Protein AF-A0AAE0I7P0-F1 (afdb_monomer_lite)

Sequence (143 aa):
MNRIAKTRKTERKVLSERILASYIINFGTTPTMPCANCFRHQRKCQMAEGSSRYSECLTRKVSYDGADVSYRQRKKMESEEQQLLERLLFLKKQQKILRDYGEALFRRNIQDFKEAHPDAPKATTSIPNPEPPSNGAPELEFD

pLDDT: mean 80.03, std 15.31, range [46.75, 97.56]

Structure (mmCIF, N/CA/C/O backbone):
data_AF-A0AAE0I7P0-F1
#
_entry.id   AF-A0AAE0I7P0-F1
#
loop_
_atom_site.group_PDB
_atom_site.id
_atom_site.type_symbol
_atom_site.label_atom_id
_atom_site.label_alt_id
_atom_site.label_comp_id
_atom_site.label_asym_id
_atom_site.label_entity_id
_atom_site.label_seq_id
_atom_site.pdbx_PDB_ins_code
_atom_site.Cartn_x
_atom_site.Cartn_y
_atom_site.Cartn_z
_atom_site.occupancy
_atom_site.B_iso_or_equiv
_atom_site.auth_seq_id
_atom_site.auth_comp_id
_atom_site.auth_asym_id
_atom_site.auth_atom_id
_atom_site.pdbx_PDB_model_num
ATOM 1 N N . MET A 1 1 ? -28.760 -0.062 -10.428 1.00 53.00 1 MET A N 1
ATOM 2 C CA . MET A 1 1 ? -27.549 0.576 -11.004 1.00 53.00 1 MET A CA 1
ATOM 3 C C . MET A 1 1 ? -26.231 -0.209 -10.779 1.00 53.00 1 MET A C 1
ATOM 5 O O . MET A 1 1 ? -25.167 0.336 -11.025 1.00 53.00 1 MET A O 1
ATOM 9 N N . ASN A 1 2 ? -26.249 -1.515 -10.439 1.00 58.38 2 ASN A N 1
ATOM 10 C CA . ASN A 1 2 ? -25.042 -2.275 -10.027 1.00 58.38 2 ASN A CA 1
ATOM 11 C C . ASN A 1 2 ? -24.392 -3.192 -11.090 1.00 58.38 2 ASN A C 1
ATOM 13 O O . ASN A 1 2 ? -23.387 -3.837 -10.797 1.00 58.38 2 ASN A O 1
ATOM 17 N N . ARG A 1 3 ? -24.938 -3.302 -12.311 1.00 55.75 3 ARG A N 1
ATOM 18 C CA . ARG A 1 3 ? -24.402 -4.227 -13.337 1.00 55.75 3 ARG A CA 1
ATOM 19 C C . ARG A 1 3 ? -23.168 -3.677 -14.069 1.00 55.75 3 ARG A C 1
ATOM 21 O O . ARG A 1 3 ? -22.239 -4.430 -14.324 1.00 55.75 3 ARG A O 1
ATOM 28 N N . ILE A 1 4 ? -23.108 -2.364 -14.298 1.00 60.03 4 ILE A N 1
ATOM 29 C CA . ILE A 1 4 ? -22.028 -1.700 -15.056 1.00 60.03 4 ILE A CA 1
ATOM 30 C C . ILE A 1 4 ? -20.690 -1.713 -14.291 1.00 60.03 4 ILE A C 1
ATOM 32 O O . ILE A 1 4 ? -19.620 -1.811 -14.885 1.00 60.03 4 ILE A O 1
ATOM 36 N N . ALA A 1 5 ? -20.723 -1.642 -12.958 1.00 60.78 5 ALA A N 1
ATOM 37 C CA . ALA A 1 5 ? -19.505 -1.686 -12.145 1.00 60.78 5 ALA A CA 1
ATOM 38 C C . ALA A 1 5 ? -18.860 -3.085 -12.125 1.00 60.78 5 ALA A C 1
ATOM 40 O O . ALA A 1 5 ? -17.636 -3.200 -12.062 1.00 60.78 5 ALA A O 1
ATOM 41 N N . LYS A 1 6 ? -19.676 -4.147 -12.208 1.00 60.75 6 LYS A N 1
ATOM 42 C CA . LYS A 1 6 ? -19.200 -5.537 -12.195 1.00 60.75 6 LYS A CA 1
ATOM 43 C C . LYS A 1 6 ? -18.485 -5.908 -13.502 1.00 60.75 6 LYS A C 1
ATOM 45 O O . LYS A 1 6 ? -17.403 -6.480 -13.431 1.00 60.75 6 LYS A O 1
ATOM 50 N N . THR A 1 7 ? -19.013 -5.502 -14.661 1.00 64.62 7 THR A N 1
ATOM 51 C CA . THR A 1 7 ? -18.402 -5.771 -15.982 1.00 64.62 7 THR A CA 1
ATOM 52 C C . THR A 1 7 ? -17.066 -5.044 -16.176 1.00 64.62 7 THR A C 1
ATOM 54 O O . THR A 1 7 ? -16.080 -5.631 -16.616 1.00 64.62 7 THR A O 1
ATOM 57 N N . ARG A 1 8 ? -16.968 -3.787 -15.729 1.00 65.31 8 ARG A N 1
ATOM 58 C CA . ARG A 1 8 ? -15.706 -3.024 -15.762 1.00 65.31 8 ARG A CA 1
ATOM 59 C C . ARG A 1 8 ? -14.602 -3.659 -14.911 1.00 65.31 8 ARG A C 1
ATOM 61 O O . ARG A 1 8 ? -13.426 -3.574 -15.259 1.00 65.31 8 ARG A O 1
ATOM 68 N N . LYS A 1 9 ? -14.957 -4.284 -13.780 1.00 68.31 9 LYS A N 1
ATOM 69 C CA . LYS A 1 9 ? -13.992 -4.982 -12.913 1.00 68.31 9 LYS A CA 1
ATOM 70 C C . LYS A 1 9 ? -13.433 -6.229 -13.604 1.00 68.31 9 LYS A C 1
ATOM 72 O O . LYS A 1 9 ? -12.231 -6.466 -13.531 1.00 68.31 9 LYS A O 1
ATOM 77 N N . THR A 1 10 ? -14.284 -6.982 -14.300 1.00 78.44 10 THR A N 1
ATOM 78 C CA . THR A 1 10 ? -13.870 -8.168 -15.060 1.00 78.44 10 THR A CA 1
ATOM 79 C C . THR A 1 10 ? -12.997 -7.809 -16.263 1.00 78.44 10 THR A C 1
ATOM 81 O O . THR A 1 10 ? -11.961 -8.432 -16.458 1.00 78.44 10 THR A O 1
ATOM 84 N N . GLU A 1 11 ? -13.318 -6.742 -16.998 1.00 81.31 11 GLU A N 1
ATOM 85 C CA . GLU A 1 11 ? -12.515 -6.282 -18.144 1.00 81.31 11 GLU A CA 1
ATOM 86 C C . GLU A 1 11 ? -11.113 -5.826 -17.728 1.00 81.31 11 GLU A C 1
ATOM 88 O O . GLU A 1 11 ? -10.120 -6.187 -18.358 1.00 81.31 11 GLU A O 1
ATOM 93 N N . ARG A 1 12 ? -11.009 -5.076 -16.623 1.00 82.31 12 ARG A N 1
ATOM 94 C CA . ARG A 1 12 ? -9.713 -4.656 -16.071 1.00 82.31 12 ARG A CA 1
ATOM 95 C C . ARG A 1 12 ? -8.845 -5.845 -15.674 1.00 82.31 12 ARG A C 1
ATOM 97 O O . ARG A 1 12 ? -7.645 -5.811 -15.928 1.00 82.31 12 ARG A O 1
ATOM 104 N N . LYS A 1 13 ? -9.447 -6.882 -15.082 1.00 86.56 13 LYS A N 1
ATOM 105 C CA . LYS A 1 13 ? -8.736 -8.107 -14.698 1.00 86.56 13 LYS A CA 1
ATOM 106 C C . LYS A 1 13 ? -8.175 -8.817 -15.934 1.00 86.56 13 LYS A C 1
ATOM 108 O O . LYS A 1 13 ? -6.972 -9.048 -16.001 1.00 86.56 13 LYS A O 1
ATOM 113 N N . VAL A 1 14 ? -9.008 -9.028 -16.953 1.00 88.12 14 VAL A N 1
ATOM 114 C CA . VAL A 1 14 ? -8.590 -9.654 -18.219 1.00 88.12 14 VAL A CA 1
ATOM 115 C C . VAL A 1 14 ? -7.476 -8.855 -18.905 1.00 88.12 14 VAL A C 1
ATOM 117 O O . VAL A 1 14 ? -6.513 -9.429 -19.405 1.00 88.12 14 VAL A O 1
ATOM 120 N N . LEU A 1 15 ? -7.557 -7.520 -18.910 1.00 87.44 15 LEU A N 1
ATOM 121 C CA . LEU A 1 15 ? -6.493 -6.674 -19.460 1.00 87.44 15 LEU A CA 1
ATOM 122 C C . LEU A 1 15 ? -5.185 -6.808 -18.674 1.00 87.44 15 LEU A C 1
ATOM 124 O O . LEU A 1 15 ? -4.123 -6.919 -19.282 1.00 87.44 15 LEU A O 1
ATOM 128 N N . SER A 1 16 ? -5.250 -6.826 -17.340 1.00 84.75 16 SER A N 1
ATOM 129 C CA . SER A 1 16 ? -4.054 -7.005 -16.511 1.00 84.75 16 SER A CA 1
ATOM 130 C C . SER A 1 16 ? -3.393 -8.366 -16.722 1.00 84.75 16 SER A C 1
ATOM 132 O O . SER A 1 16 ? -2.172 -8.429 -16.829 1.00 84.75 16 SER A O 1
ATOM 134 N N . GLU A 1 17 ? -4.186 -9.429 -16.871 1.00 87.50 17 GLU A N 1
ATOM 135 C CA . GLU A 1 17 ? -3.690 -10.776 -17.161 1.00 87.50 17 GLU A CA 1
ATOM 136 C C . GLU A 1 17 ? -3.000 -10.829 -18.525 1.00 87.50 17 GLU A C 1
ATOM 138 O O . GLU A 1 17 ? -1.908 -11.377 -18.636 1.00 87.50 17 GLU A O 1
ATOM 143 N N . ARG A 1 18 ? -3.572 -10.185 -19.551 1.00 90.38 18 ARG A N 1
ATOM 144 C CA . ARG A 1 18 ? -2.945 -10.101 -20.880 1.00 90.38 18 ARG A CA 1
ATOM 145 C C . ARG A 1 18 ? -1.611 -9.360 -20.854 1.00 90.38 18 ARG A C 1
ATOM 147 O O . ARG A 1 18 ? -0.666 -9.813 -21.489 1.00 90.38 18 ARG A O 1
ATOM 154 N N . ILE A 1 19 ? -1.530 -8.243 -20.131 1.00 88.31 19 ILE A N 1
ATOM 155 C CA . ILE A 1 19 ? -0.286 -7.468 -19.994 1.00 88.31 19 ILE A CA 1
ATOM 156 C C . ILE A 1 19 ? 0.768 -8.274 -19.226 1.00 88.31 19 ILE A C 1
ATOM 158 O O . ILE A 1 19 ? 1.943 -8.254 -19.583 1.00 88.31 19 ILE A O 1
ATOM 162 N N . LEU A 1 20 ? 0.359 -9.000 -18.183 1.00 87.75 20 LEU A N 1
ATOM 163 C CA . LEU A 1 20 ? 1.267 -9.861 -17.434 1.00 87.75 20 LEU A CA 1
ATOM 164 C C . LEU A 1 20 ? 1.773 -11.019 -18.297 1.00 87.75 20 LEU A C 1
ATOM 166 O O . LEU A 1 20 ? 2.977 -11.249 -18.357 1.00 87.75 20 LEU A O 1
ATOM 170 N N . ALA A 1 21 ? 0.876 -11.700 -19.010 1.00 90.19 21 ALA A N 1
ATOM 171 C CA . ALA A 1 21 ? 1.233 -12.780 -19.919 1.00 90.19 21 ALA A CA 1
ATOM 172 C C . ALA A 1 21 ? 2.194 -12.295 -21.012 1.00 90.19 21 ALA A C 1
ATOM 174 O O . ALA A 1 21 ? 3.225 -12.924 -21.241 1.00 90.19 21 ALA A O 1
ATOM 175 N N . SER A 1 22 ? 1.921 -11.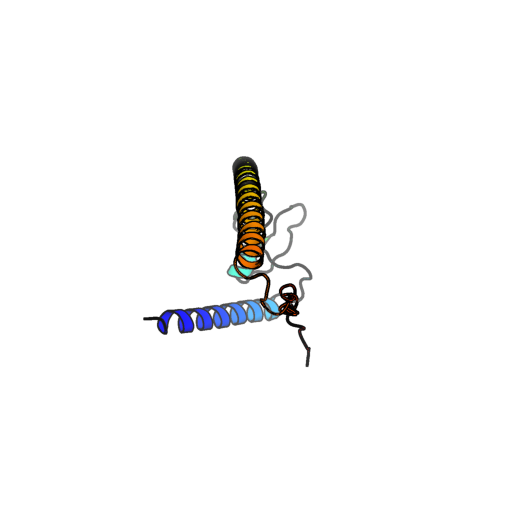140 -21.635 1.00 90.44 22 SER A N 1
ATOM 176 C CA . SER A 1 22 ? 2.818 -10.571 -22.647 1.00 90.44 22 SER A CA 1
ATOM 177 C C . SER A 1 22 ? 4.185 -10.221 -22.062 1.00 90.44 22 SER A C 1
ATOM 179 O O . SER A 1 22 ? 5.208 -10.441 -22.706 1.00 90.44 22 SER A O 1
ATOM 181 N N . TYR A 1 23 ? 4.228 -9.720 -20.827 1.00 89.50 23 TYR A N 1
ATOM 182 C CA . TYR A 1 23 ? 5.484 -9.448 -20.142 1.00 89.50 23 TYR A CA 1
ATOM 183 C C . TYR A 1 23 ? 6.281 -10.733 -19.874 1.00 89.50 23 TYR A C 1
ATOM 185 O O . TYR A 1 23 ? 7.475 -10.771 -20.158 1.00 89.50 23 TYR A O 1
ATOM 193 N N . ILE A 1 24 ? 5.636 -11.789 -19.368 1.00 89.25 24 ILE A N 1
ATOM 194 C CA . ILE A 1 24 ? 6.281 -13.079 -19.073 1.00 89.25 24 ILE A CA 1
ATOM 195 C C . ILE A 1 24 ? 6.828 -13.720 -20.351 1.00 89.25 24 ILE A C 1
ATOM 197 O O . ILE A 1 24 ? 7.956 -14.200 -20.351 1.00 89.25 24 ILE A O 1
ATOM 201 N N . ILE A 1 25 ? 6.082 -13.675 -21.457 1.00 90.69 25 ILE A N 1
ATOM 202 C CA . ILE A 1 25 ? 6.550 -14.203 -22.748 1.00 90.69 25 ILE A CA 1
ATOM 203 C C . ILE A 1 25 ? 7.826 -13.482 -23.205 1.00 90.69 25 ILE A C 1
ATOM 205 O O . ILE A 1 25 ? 8.768 -14.118 -23.669 1.00 90.69 25 ILE A O 1
ATOM 209 N N . ASN A 1 26 ? 7.877 -12.159 -23.043 1.00 88.75 26 ASN A N 1
ATOM 210 C CA . ASN A 1 26 ? 8.990 -11.349 -23.535 1.00 88.75 26 ASN A CA 1
ATOM 211 C C . ASN A 1 26 ? 10.204 -11.325 -22.590 1.00 88.75 26 ASN A C 1
ATOM 213 O O . ASN A 1 26 ? 11.338 -11.179 -23.046 1.00 88.75 26 ASN A O 1
ATOM 217 N N . PHE A 1 27 ? 9.982 -11.420 -21.276 1.00 87.88 27 PHE A N 1
ATOM 218 C CA . PHE A 1 27 ? 11.000 -11.131 -20.257 1.00 87.88 27 PHE A CA 1
ATOM 219 C C . PHE A 1 27 ? 11.024 -12.121 -19.084 1.00 87.88 27 PHE A C 1
ATOM 221 O O . PHE A 1 27 ? 11.790 -11.920 -18.147 1.00 87.88 27 PHE A O 1
ATOM 228 N N . GLY A 1 28 ? 10.223 -13.188 -19.105 1.00 79.69 28 GLY A N 1
ATOM 229 C CA . GLY A 1 28 ? 10.048 -14.124 -17.984 1.00 79.69 28 GLY A CA 1
ATOM 230 C C . GLY A 1 28 ? 11.290 -14.928 -17.591 1.00 79.69 28 GLY A C 1
ATOM 231 O O . GLY A 1 28 ? 11.265 -15.636 -16.593 1.00 79.69 28 GLY A O 1
ATOM 232 N N . THR A 1 29 ? 12.388 -14.806 -18.338 1.00 81.62 29 THR A N 1
ATOM 233 C CA . THR A 1 29 ? 13.687 -15.399 -17.995 1.00 81.62 29 THR A CA 1
ATOM 234 C C . THR A 1 29 ? 14.449 -14.605 -16.934 1.00 81.62 29 THR A C 1
ATOM 236 O O . THR A 1 29 ? 15.426 -15.109 -16.383 1.00 81.62 29 THR A O 1
ATOM 239 N N . THR A 1 30 ? 14.044 -13.366 -16.628 1.00 75.88 30 THR A N 1
ATOM 240 C CA . THR A 1 30 ? 14.681 -12.595 -15.557 1.00 75.88 30 THR A CA 1
ATOM 241 C C . THR A 1 30 ? 14.191 -13.077 -14.188 1.00 75.88 30 THR A C 1
ATOM 243 O O . THR A 1 30 ? 12.984 -13.051 -13.955 1.00 75.88 30 THR A O 1
ATOM 246 N N . PRO A 1 31 ? 15.088 -13.436 -13.248 1.00 69.75 31 PRO A N 1
ATOM 247 C CA . PRO A 1 31 ? 14.704 -13.949 -11.927 1.00 69.75 31 PRO A CA 1
ATOM 248 C C . PRO A 1 31 ? 14.118 -12.870 -11.002 1.00 69.75 31 PRO A C 1
ATOM 250 O O . PRO A 1 31 ? 13.648 -13.165 -9.908 1.00 69.75 31 PRO A O 1
ATOM 253 N N . THR A 1 32 ? 14.185 -11.603 -11.409 1.00 74.81 32 THR A N 1
ATOM 254 C CA . THR A 1 32 ? 13.774 -10.449 -10.611 1.00 74.81 32 THR A CA 1
ATOM 255 C C . THR A 1 32 ? 12.431 -9.917 -11.092 1.00 74.81 32 THR A C 1
ATOM 257 O O . THR A 1 32 ? 12.242 -9.664 -12.283 1.00 74.81 32 THR A O 1
ATOM 260 N N . MET A 1 33 ? 11.510 -9.694 -10.152 1.00 81.50 33 MET A N 1
ATOM 261 C CA . MET A 1 33 ? 10.251 -9.009 -10.438 1.00 81.50 33 MET A CA 1
ATOM 262 C C . MET A 1 33 ? 10.525 -7.602 -10.991 1.00 81.50 33 MET A C 1
ATOM 264 O O . MET A 1 33 ? 11.328 -6.864 -10.410 1.00 81.50 33 MET A O 1
ATOM 268 N N . PRO A 1 34 ? 9.873 -7.194 -12.093 1.00 87.81 34 PRO A N 1
ATOM 269 C CA . PRO A 1 34 ? 10.062 -5.859 -12.637 1.00 87.81 34 PRO A CA 1
ATOM 270 C C . PRO A 1 34 ? 9.463 -4.788 -11.729 1.00 87.81 34 PRO A C 1
ATOM 272 O O . PRO A 1 34 ? 8.427 -5.004 -11.103 1.00 87.81 34 PRO A O 1
ATOM 275 N N . CYS A 1 35 ? 10.047 -3.588 -11.729 1.00 87.88 35 CYS A N 1
ATOM 276 C CA . CYS A 1 35 ? 9.363 -2.432 -11.155 1.00 87.88 35 CYS A CA 1
ATOM 277 C C . CYS A 1 35 ? 8.119 -2.069 -11.982 1.00 87.88 35 CYS A C 1
ATOM 279 O O . CYS A 1 35 ? 8.058 -2.317 -13.191 1.00 87.88 35 CYS A O 1
ATOM 281 N N . ALA A 1 36 ? 7.146 -1.412 -11.357 1.00 86.88 36 ALA A N 1
ATOM 282 C CA . ALA A 1 36 ? 5.874 -1.023 -11.946 1.00 86.88 36 ALA A CA 1
ATOM 283 C C . ALA A 1 36 ? 6.056 -0.173 -13.202 1.00 86.88 36 ALA A C 1
ATOM 285 O O . ALA A 1 36 ? 5.249 -0.262 -14.125 1.00 86.88 36 ALA A O 1
ATOM 286 N N . ASN A 1 37 ? 7.120 0.628 -13.273 1.00 89.12 37 ASN A N 1
ATOM 287 C CA . ASN A 1 37 ? 7.419 1.429 -14.452 1.00 89.12 37 ASN A CA 1
ATOM 288 C C . ASN A 1 37 ? 7.866 0.555 -15.637 1.00 89.12 37 ASN A C 1
ATOM 290 O O . ASN A 1 37 ? 7.281 0.629 -16.717 1.00 89.12 37 ASN A O 1
ATOM 294 N N . CYS A 1 38 ? 8.846 -0.327 -15.433 1.00 89.19 38 CYS A N 1
ATOM 295 C CA . CYS A 1 38 ? 9.287 -1.261 -16.470 1.00 89.19 38 CYS A CA 1
ATOM 296 C C . CYS A 1 38 ? 8.148 -2.193 -16.904 1.00 89.19 38 CYS A C 1
ATOM 298 O O . CYS A 1 38 ? 7.937 -2.380 -18.101 1.00 89.19 38 CYS A O 1
ATOM 300 N N . PHE A 1 39 ? 7.350 -2.687 -15.953 1.00 89.75 39 PHE A N 1
ATOM 301 C CA . PHE A 1 39 ? 6.183 -3.521 -16.229 1.00 89.75 39 PHE A CA 1
ATOM 302 C C . PHE A 1 39 ? 5.118 -2.781 -17.052 1.00 89.75 39 PHE A C 1
ATOM 304 O O . PHE A 1 39 ? 4.694 -3.262 -18.102 1.00 89.75 39 PHE A O 1
ATOM 311 N N . ARG A 1 40 ? 4.735 -1.563 -16.639 1.00 87.50 40 ARG A N 1
ATOM 312 C CA . ARG A 1 40 ? 3.727 -0.740 -17.333 1.00 87.50 40 ARG A CA 1
ATOM 313 C C . ARG A 1 40 ? 4.118 -0.426 -18.776 1.00 87.50 40 ARG A C 1
ATOM 315 O O . ARG A 1 40 ? 3.244 -0.314 -19.629 1.00 87.50 40 ARG A O 1
ATOM 322 N N . HIS A 1 41 ? 5.412 -0.274 -19.043 1.00 89.06 41 HIS A N 1
ATOM 323 C CA . HIS A 1 41 ? 5.926 0.033 -20.376 1.00 89.06 41 HIS A CA 1
ATOM 324 C C . HIS A 1 41 ? 6.428 -1.194 -21.146 1.00 89.06 41 HIS A C 1
ATOM 326 O O . HIS A 1 41 ? 6.983 -1.019 -22.230 1.00 89.06 41 HIS A O 1
ATOM 332 N N . GLN A 1 42 ? 6.229 -2.403 -20.606 1.00 88.81 42 GLN A N 1
ATOM 333 C CA . GLN A 1 42 ? 6.676 -3.670 -21.189 1.00 88.81 42 GLN A CA 1
ATOM 334 C C . GLN A 1 42 ? 8.157 -3.633 -21.600 1.00 88.81 42 GLN A C 1
ATOM 336 O O . GLN A 1 42 ? 8.521 -3.944 -22.733 1.00 88.81 42 GLN A O 1
ATOM 341 N N . ARG A 1 43 ? 9.018 -3.194 -20.676 1.00 89.31 43 ARG A N 1
ATOM 342 C CA . ARG A 1 43 ? 10.472 -3.117 -20.864 1.00 89.31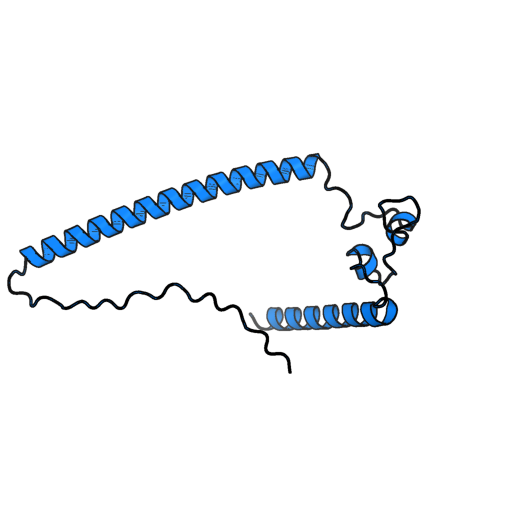 43 ARG A CA 1
ATOM 343 C C . ARG A 1 43 ? 11.194 -4.074 -19.933 1.00 89.31 43 ARG A C 1
ATOM 345 O O . ARG A 1 43 ? 10.734 -4.341 -18.826 1.00 89.31 43 ARG A O 1
ATOM 352 N N . LYS A 1 44 ? 12.373 -4.516 -20.362 1.00 89.19 44 LYS A N 1
ATOM 353 C CA . LYS A 1 44 ? 13.231 -5.402 -19.584 1.00 89.19 44 LYS A CA 1
ATOM 354 C C . LYS A 1 44 ? 13.717 -4.685 -18.321 1.00 89.19 44 LYS A C 1
ATOM 356 O O . LYS A 1 44 ? 14.430 -3.687 -18.395 1.00 89.19 44 LYS A O 1
ATOM 361 N N . CYS A 1 45 ? 13.338 -5.185 -17.151 1.00 89.19 45 CYS A N 1
ATOM 362 C CA . CYS A 1 45 ? 13.762 -4.600 -15.884 1.00 89.19 45 CYS A CA 1
ATOM 363 C C . CYS A 1 45 ? 15.096 -5.211 -15.433 1.00 89.19 45 CYS A C 1
ATOM 365 O O . CYS A 1 45 ? 15.116 -6.277 -14.830 1.00 89.19 45 CYS A O 1
ATOM 367 N N . GLN A 1 46 ? 16.214 -4.549 -15.737 1.00 89.81 46 GLN A N 1
ATOM 368 C CA . GLN A 1 46 ? 17.551 -4.980 -15.305 1.00 89.81 46 GLN A CA 1
ATOM 369 C C . GLN A 1 46 ? 18.273 -3.856 -14.575 1.00 89.81 46 GLN A C 1
ATOM 371 O O . GLN A 1 46 ? 18.202 -2.701 -15.003 1.00 89.81 46 GLN A O 1
ATOM 376 N N . MET A 1 47 ? 18.947 -4.180 -13.469 1.00 87.31 47 MET A N 1
ATOM 377 C CA . MET A 1 47 ? 19.813 -3.227 -12.774 1.00 87.31 47 MET A CA 1
ATOM 378 C C . MET A 1 47 ? 20.932 -2.769 -13.707 1.00 87.31 47 MET A C 1
ATOM 380 O O . MET A 1 47 ? 21.502 -3.587 -14.426 1.00 87.31 47 MET A O 1
ATOM 384 N N . ALA A 1 48 ? 21.215 -1.467 -13.726 1.00 89.12 48 ALA A N 1
ATOM 385 C CA . ALA A 1 48 ? 22.367 -0.962 -14.459 1.00 89.12 48 ALA A CA 1
ATOM 386 C C . ALA A 1 48 ? 23.656 -1.238 -13.680 1.00 89.12 48 ALA A C 1
ATOM 388 O O . ALA A 1 48 ? 23.682 -1.145 -12.452 1.00 89.12 48 ALA A O 1
ATOM 389 N N . GLU A 1 49 ? 24.731 -1.536 -14.402 1.00 89.50 49 GLU A N 1
ATOM 390 C CA . GLU A 1 49 ? 26.056 -1.711 -13.813 1.00 89.50 49 GLU A CA 1
ATOM 391 C C . GLU A 1 49 ? 26.480 -0.436 -13.066 1.00 89.50 49 GLU A C 1
ATOM 393 O O . GLU A 1 49 ? 26.373 0.675 -13.587 1.00 89.50 49 GLU A O 1
ATOM 398 N N . GLY A 1 50 ? 26.902 -0.586 -11.808 1.00 87.62 50 GLY A N 1
ATOM 399 C CA . GLY A 1 50 ? 27.325 0.537 -10.964 1.00 87.62 50 GLY A CA 1
ATOM 400 C C . GLY A 1 50 ? 26.199 1.452 -10.462 1.00 87.62 50 GLY A C 1
ATOM 401 O O . GLY A 1 50 ? 26.489 2.500 -9.887 1.00 87.62 50 GLY A O 1
ATOM 402 N N . SER A 1 51 ? 24.922 1.090 -10.639 1.00 85.25 51 SER A N 1
ATOM 403 C CA . SER A 1 51 ? 23.790 1.862 -10.118 1.00 85.25 51 SER A CA 1
ATOM 404 C C . SER A 1 51 ? 22.857 1.023 -9.252 1.00 85.25 51 SER A C 1
ATOM 406 O O . SER A 1 51 ? 22.633 -0.157 -9.499 1.00 85.25 51 SER A O 1
ATOM 408 N N . SER A 1 52 ? 22.221 1.669 -8.274 1.00 82.12 52 SER A N 1
ATOM 409 C CA . SER A 1 52 ? 21.087 1.098 -7.537 1.00 82.12 52 SER A CA 1
ATOM 410 C C . SER A 1 52 ? 19.778 1.120 -8.336 1.00 82.12 52 SER A C 1
ATOM 412 O O . SER A 1 52 ? 18.760 0.607 -7.880 1.00 82.12 52 SER A O 1
ATOM 414 N N . ARG A 1 53 ? 19.772 1.733 -9.527 1.00 84.25 53 ARG A N 1
ATOM 415 C CA . ARG A 1 53 ? 18.574 1.932 -10.347 1.00 84.25 53 ARG A CA 1
ATOM 416 C C . ARG A 1 53 ? 18.558 0.993 -11.551 1.00 84.25 53 ARG A C 1
ATOM 418 O O . ARG A 1 53 ? 19.592 0.642 -12.118 1.00 84.25 53 ARG A O 1
ATOM 425 N N . TYR A 1 54 ? 17.352 0.645 -11.993 1.00 87.75 54 TYR A N 1
ATOM 426 C CA . TYR A 1 54 ? 17.154 -0.100 -13.235 1.00 87.75 54 TYR A CA 1
ATOM 427 C C . TYR A 1 54 ? 17.566 0.732 -14.455 1.00 87.75 54 TYR A C 1
ATOM 429 O O . TYR A 1 54 ? 17.229 1.915 -14.538 1.00 87.75 54 TYR A O 1
ATOM 437 N N . SER A 1 55 ? 18.242 0.097 -15.411 1.00 89.88 55 SER A N 1
ATOM 438 C CA . SER A 1 55 ? 18.741 0.677 -16.669 1.00 89.88 55 SER A CA 1
ATOM 439 C C . SER A 1 55 ? 17.681 1.494 -17.409 1.00 89.88 55 SER A C 1
ATOM 441 O O . SER A 1 55 ? 17.871 2.679 -17.656 1.00 89.88 55 SER A O 1
ATOM 443 N N . GLU A 1 56 ? 16.509 0.918 -17.656 1.00 91.38 56 GLU A N 1
ATOM 444 C CA . GLU A 1 56 ? 15.395 1.603 -18.327 1.00 91.38 56 GLU A CA 1
ATOM 445 C C . GLU A 1 56 ? 14.869 2.816 -17.545 1.00 91.38 56 GLU A C 1
ATOM 447 O O . GLU A 1 56 ? 14.527 3.854 -18.117 1.00 91.38 56 GLU A O 1
ATOM 452 N N . CYS A 1 57 ? 14.829 2.721 -16.214 1.00 90.12 57 CYS A N 1
ATOM 453 C CA . CYS A 1 57 ? 14.395 3.829 -15.363 1.00 90.12 57 CYS A CA 1
ATOM 454 C C . CYS A 1 57 ? 15.433 4.961 -15.324 1.00 90.12 57 CYS A C 1
ATOM 456 O O . CYS A 1 57 ? 15.059 6.134 -15.254 1.00 90.12 57 CYS A O 1
ATOM 458 N N . LEU A 1 58 ? 16.725 4.622 -15.390 1.00 88.81 58 LEU A N 1
ATOM 459 C CA . LEU A 1 58 ? 17.824 5.580 -15.512 1.00 88.81 58 LEU A CA 1
ATOM 460 C C . LEU A 1 58 ? 17.783 6.307 -16.852 1.00 88.81 58 LEU A C 1
ATOM 462 O O . LEU A 1 58 ? 17.749 7.536 -16.859 1.00 88.81 58 LEU A O 1
ATOM 466 N N . THR A 1 59 ? 17.711 5.564 -17.960 1.00 89.94 59 THR A N 1
ATOM 467 C CA . THR A 1 59 ? 17.661 6.116 -19.322 1.00 89.94 59 THR A CA 1
ATOM 468 C C . THR A 1 59 ? 16.500 7.092 -19.476 1.00 89.94 59 THR A C 1
ATOM 470 O O . THR A 1 59 ? 16.651 8.179 -20.029 1.00 89.94 59 THR A O 1
ATOM 473 N N . ARG A 1 60 ? 15.338 6.748 -18.912 1.00 87.88 60 ARG A N 1
ATOM 474 C CA . ARG A 1 60 ? 14.133 7.586 -18.962 1.00 87.88 60 ARG A CA 1
ATOM 475 C C . ARG A 1 60 ? 14.092 8.684 -17.894 1.00 87.88 60 ARG A C 1
ATOM 477 O O . ARG A 1 60 ? 13.158 9.478 -17.900 1.00 87.88 60 ARG A O 1
ATOM 484 N N . LYS A 1 61 ? 15.069 8.740 -16.979 1.00 86.81 61 LYS A N 1
ATOM 485 C CA . LYS A 1 61 ? 15.132 9.686 -15.847 1.00 86.81 61 LYS A CA 1
ATOM 486 C C . LYS A 1 61 ? 13.864 9.692 -14.979 1.00 86.81 61 LYS A C 1
ATOM 488 O O . LYS A 1 61 ? 13.468 10.718 -14.436 1.00 86.81 61 LYS A O 1
ATOM 493 N N . VAL A 1 62 ? 13.247 8.527 -14.810 1.00 86.50 62 VAL A N 1
ATOM 494 C CA . VAL A 1 62 ? 11.993 8.328 -14.063 1.00 86.50 62 VAL A CA 1
ATOM 495 C C . VAL A 1 62 ? 12.242 7.574 -12.764 1.00 86.50 62 VAL A C 1
ATOM 497 O O . VAL A 1 62 ? 13.167 6.761 -12.674 1.00 86.50 62 VAL A O 1
ATOM 500 N N . SER A 1 63 ? 11.419 7.821 -11.743 1.00 81.06 63 SER A N 1
ATOM 501 C CA . SER A 1 63 ? 11.462 7.025 -10.516 1.00 81.06 63 SER A CA 1
ATOM 502 C C . SER A 1 63 ? 11.139 5.554 -10.808 1.00 81.06 63 SER A C 1
ATOM 504 O O . SER A 1 63 ? 10.431 5.211 -11.762 1.00 81.06 63 SER A O 1
ATOM 506 N N . TYR A 1 64 ? 11.718 4.685 -9.989 1.00 83.56 64 TYR A N 1
ATOM 507 C CA . TYR A 1 64 ? 11.452 3.253 -9.962 1.00 83.56 64 TYR A CA 1
ATOM 508 C C . TYR A 1 64 ? 10.870 2.902 -8.593 1.00 83.56 64 TYR A C 1
ATOM 510 O O . TYR A 1 64 ? 10.985 3.698 -7.668 1.00 83.56 64 TYR A O 1
ATOM 518 N N . ASP A 1 65 ? 10.254 1.735 -8.451 1.00 77.69 65 ASP A N 1
ATOM 519 C CA . ASP A 1 65 ? 9.524 1.366 -7.226 1.00 77.69 65 ASP A CA 1
ATOM 520 C C . ASP A 1 65 ? 10.401 1.286 -5.970 1.00 77.69 65 ASP A C 1
ATOM 522 O O . ASP A 1 65 ? 9.904 1.462 -4.865 1.00 77.69 65 ASP A O 1
ATOM 526 N N . GLY A 1 66 ? 11.707 1.062 -6.138 1.00 65.94 66 GLY A N 1
ATOM 527 C CA . GLY A 1 66 ? 12.693 1.117 -5.057 1.00 65.94 66 GLY A CA 1
ATOM 528 C C . GLY A 1 66 ? 13.286 2.509 -4.837 1.00 65.94 66 GLY A C 1
ATOM 529 O O . GLY A 1 66 ? 14.245 2.647 -4.085 1.00 65.94 66 GLY A O 1
ATOM 530 N N . ALA A 1 67 ? 12.772 3.546 -5.509 1.00 66.38 67 ALA A N 1
ATOM 531 C CA . ALA A 1 67 ? 13.159 4.912 -5.202 1.00 66.38 67 ALA A CA 1
ATOM 532 C C . ALA A 1 67 ? 12.752 5.199 -3.759 1.00 66.38 67 ALA A C 1
ATOM 534 O O . ALA A 1 67 ? 11.572 5.142 -3.415 1.00 66.38 67 ALA A O 1
ATOM 535 N N . ASP A 1 68 ? 13.757 5.495 -2.940 1.00 62.59 68 ASP A N 1
ATOM 536 C CA . ASP A 1 68 ? 13.602 5.903 -1.557 1.00 62.59 68 ASP A CA 1
ATOM 537 C C . ASP A 1 68 ? 12.419 6.860 -1.404 1.00 62.59 68 ASP A C 1
ATOM 539 O O . ASP A 1 68 ? 12.399 7.957 -1.974 1.00 62.59 68 ASP A O 1
ATOM 543 N N . VAL A 1 69 ? 11.433 6.449 -0.603 1.00 69.19 69 VAL A N 1
ATOM 544 C CA . VAL A 1 69 ? 10.374 7.346 -0.147 1.00 69.19 69 VAL A CA 1
ATOM 545 C C . VAL A 1 69 ? 11.071 8.557 0.466 1.00 69.19 69 VAL A C 1
ATOM 547 O O . VAL A 1 69 ? 11.975 8.410 1.299 1.00 69.19 69 VAL A O 1
ATOM 550 N N . SER A 1 70 ? 10.717 9.765 0.024 1.00 75.69 70 SER A N 1
ATOM 551 C CA . SER A 1 70 ? 11.411 10.965 0.500 1.00 75.69 70 SER A CA 1
ATOM 552 C C . SER A 1 70 ? 11.363 11.027 2.030 1.00 75.69 70 SER A C 1
ATOM 554 O O . SER A 1 70 ? 10.386 10.590 2.639 1.00 75.69 70 SER A O 1
ATOM 556 N N . TYR A 1 71 ? 12.395 11.581 2.675 1.00 78.50 71 TYR A N 1
ATOM 557 C CA . TYR A 1 71 ? 12.426 11.694 4.141 1.00 78.50 71 TYR A CA 1
ATOM 558 C C . TYR A 1 71 ? 11.145 12.342 4.700 1.00 78.50 71 TYR A C 1
ATOM 560 O O . TYR A 1 71 ? 10.578 11.873 5.682 1.00 78.50 71 TYR A O 1
ATOM 568 N N . ARG A 1 72 ? 10.626 13.371 4.011 1.00 81.31 72 ARG A N 1
ATOM 569 C CA . ARG A 1 72 ? 9.362 14.034 4.369 1.00 81.31 72 ARG A CA 1
ATOM 570 C C . ARG A 1 72 ? 8.162 13.089 4.310 1.00 81.31 72 ARG A C 1
ATOM 572 O O . ARG A 1 72 ? 7.324 13.134 5.200 1.00 81.31 72 ARG A O 1
ATOM 579 N N . GLN A 1 73 ? 8.074 12.249 3.280 1.00 84.94 73 GLN A N 1
ATOM 580 C CA . GLN A 1 73 ? 7.001 11.262 3.162 1.00 84.94 73 GLN A CA 1
ATOM 581 C C . GLN A 1 73 ? 7.137 10.151 4.205 1.00 84.94 73 GLN A C 1
ATOM 583 O O . GLN A 1 73 ? 6.131 9.798 4.805 1.00 84.94 73 GLN A O 1
ATOM 588 N N . ARG A 1 74 ? 8.353 9.659 4.485 1.00 85.62 74 ARG A N 1
ATOM 589 C CA . ARG A 1 74 ? 8.589 8.680 5.561 1.00 85.62 74 ARG A CA 1
ATOM 590 C C . ARG A 1 74 ? 8.127 9.214 6.912 1.00 85.62 74 ARG A C 1
ATOM 592 O O . ARG A 1 74 ? 7.297 8.591 7.557 1.00 85.62 74 ARG A O 1
ATOM 599 N N . LYS A 1 75 ? 8.580 10.416 7.275 1.00 90.81 75 LYS A N 1
ATOM 600 C CA . LYS A 1 75 ? 8.188 11.077 8.524 1.00 90.81 75 LYS A CA 1
ATOM 601 C C . LYS A 1 75 ? 6.678 11.321 8.608 1.00 90.81 75 LYS A C 1
ATOM 603 O O . LYS A 1 75 ? 6.090 11.208 9.678 1.00 90.81 75 LYS A O 1
ATOM 608 N N . LYS A 1 76 ? 6.040 11.648 7.480 1.00 92.50 76 LYS A N 1
ATOM 609 C CA . LYS A 1 76 ? 4.583 11.791 7.410 1.00 92.50 76 LYS A CA 1
ATOM 610 C C . LYS A 1 76 ? 3.876 10.459 7.679 1.00 92.50 76 LYS A C 1
ATOM 612 O O . LYS A 1 76 ? 2.995 10.438 8.532 1.00 92.50 76 LYS A O 1
ATOM 617 N N . MET A 1 77 ? 4.281 9.371 7.018 1.00 89.75 77 MET A N 1
ATOM 618 C CA . MET A 1 77 ? 3.689 8.048 7.256 1.00 89.75 77 MET A CA 1
ATOM 619 C C . MET A 1 77 ? 3.870 7.608 8.708 1.00 89.75 77 MET A C 1
ATOM 621 O O . MET A 1 77 ? 2.905 7.188 9.325 1.00 89.75 77 MET A O 1
ATOM 625 N N . GLU A 1 78 ? 5.051 7.817 9.290 1.00 92.56 78 GLU A N 1
ATOM 626 C CA . GLU A 1 78 ? 5.315 7.503 10.699 1.00 92.56 78 GLU A CA 1
ATOM 627 C C . GLU A 1 78 ? 4.380 8.275 11.650 1.00 92.56 78 GLU A C 1
ATOM 629 O O . GLU A 1 78 ? 3.812 7.703 12.578 1.00 92.56 78 GLU A O 1
ATOM 634 N N . SER A 1 79 ? 4.148 9.568 11.390 1.00 94.19 79 SER A N 1
ATOM 635 C CA . SER A 1 79 ? 3.210 10.363 12.195 1.00 94.19 79 SER A CA 1
ATOM 636 C C . SER A 1 79 ? 1.752 9.917 12.037 1.00 94.19 79 SER A C 1
ATOM 638 O O . SER A 1 79 ? 0.995 9.912 13.007 1.00 94.19 79 SER A O 1
ATOM 640 N N . GLU A 1 80 ? 1.352 9.516 10.829 1.00 94.88 80 GLU A N 1
ATOM 641 C CA . GLU A 1 80 ? 0.007 9.003 10.558 1.00 94.88 80 GLU A CA 1
ATOM 642 C C . GLU A 1 80 ? -0.194 7.627 11.212 1.00 94.88 80 GLU A C 1
ATOM 644 O O . GLU A 1 80 ? -1.239 7.378 11.813 1.00 94.88 80 GLU A O 1
ATOM 649 N N . GLU A 1 81 ? 0.818 6.758 11.17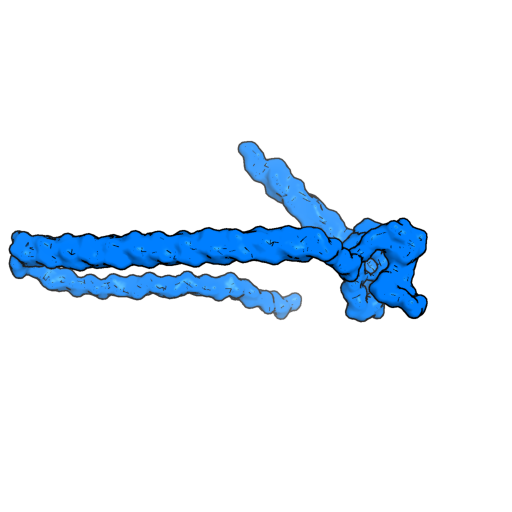3 1.00 95.62 81 GLU A N 1
ATOM 650 C CA . GLU A 1 81 ? 0.815 5.454 11.840 1.00 95.62 81 GLU A CA 1
ATOM 651 C C . GLU A 1 81 ? 0.667 5.593 13.356 1.00 95.62 81 GLU A C 1
ATOM 653 O O . GLU A 1 81 ? -0.159 4.900 13.952 1.00 95.62 81 GLU A O 1
ATOM 658 N N . GLN A 1 82 ? 1.396 6.526 13.977 1.00 95.88 82 GLN A N 1
ATOM 659 C CA . GLN A 1 82 ? 1.270 6.806 15.410 1.00 95.88 82 GLN A CA 1
ATOM 660 C C . GLN A 1 82 ? -0.152 7.255 15.777 1.00 95.88 82 GLN A C 1
ATOM 662 O O . GLN A 1 82 ? -0.757 6.695 16.692 1.00 95.88 82 GLN A O 1
ATOM 667 N N . GLN A 1 83 ? -0.736 8.190 15.022 1.00 96.00 83 GLN A N 1
ATOM 668 C CA . GLN A 1 83 ? -2.108 8.658 15.262 1.00 96.00 83 GLN A CA 1
ATOM 669 C C . GLN A 1 83 ? -3.148 7.544 15.093 1.00 96.00 83 GLN A C 1
ATOM 671 O O . GLN A 1 83 ? -4.107 7.441 15.865 1.00 96.00 83 GLN A O 1
ATOM 676 N N . LEU A 1 84 ? -2.978 6.691 14.080 1.00 96.44 84 LEU A N 1
ATOM 677 C CA . LEU A 1 84 ? -3.863 5.550 13.854 1.00 96.44 84 LEU A CA 1
ATOM 678 C C . LEU A 1 84 ? -3.746 4.517 14.974 1.00 96.44 84 LEU A C 1
ATOM 680 O O . LEU A 1 84 ? -4.767 3.980 15.411 1.00 96.44 84 LEU A O 1
ATOM 684 N N . LEU A 1 85 ? -2.531 4.270 15.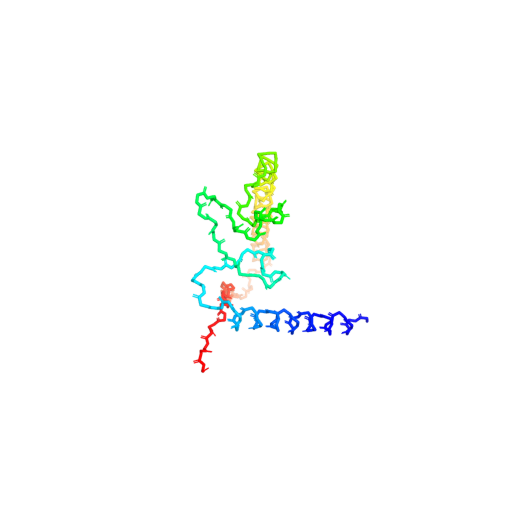465 1.00 96.62 85 LEU A N 1
ATOM 685 C CA . LEU A 1 85 ? -2.289 3.362 16.578 1.00 96.62 85 LEU A CA 1
ATOM 686 C C . LEU A 1 85 ? -2.965 3.867 17.857 1.00 96.62 85 LEU A C 1
ATOM 688 O O . LEU A 1 85 ? -3.695 3.110 18.500 1.00 96.62 85 LEU A O 1
ATOM 692 N N . GLU A 1 86 ? -2.798 5.146 18.192 1.00 97.06 86 GLU A N 1
ATOM 693 C CA . GLU A 1 86 ? -3.462 5.770 19.341 1.00 97.06 86 GLU A CA 1
ATOM 694 C C . GLU A 1 86 ? -4.988 5.659 19.242 1.00 97.06 86 GLU A C 1
ATOM 696 O O . GLU A 1 86 ? -5.659 5.228 20.187 1.00 97.06 86 GLU A O 1
ATOM 701 N N . ARG A 1 87 ? -5.548 5.964 18.065 1.00 96.69 87 ARG A N 1
ATOM 702 C CA . ARG A 1 87 ? -6.989 5.853 17.814 1.00 96.69 87 ARG A CA 1
ATOM 703 C C . ARG A 1 87 ? -7.490 4.416 17.956 1.00 96.69 87 ARG A C 1
ATOM 705 O O . ARG A 1 87 ? -8.560 4.191 18.523 1.00 96.69 87 ARG A O 1
ATOM 712 N N . LEU A 1 88 ? -6.729 3.440 17.467 1.00 97.56 88 LEU A N 1
ATOM 713 C CA . LEU A 1 88 ? -7.060 2.021 17.575 1.00 97.56 88 LEU A CA 1
ATOM 714 C C . LEU A 1 88 ? -7.066 1.565 19.038 1.00 97.56 88 LEU A C 1
ATOM 716 O O . LEU A 1 88 ? -7.995 0.871 19.460 1.00 97.56 88 LEU A O 1
ATOM 720 N N . LEU A 1 89 ? -6.069 1.971 19.826 1.00 97.25 89 LEU A N 1
ATOM 721 C CA . LEU A 1 89 ? -5.999 1.656 21.255 1.00 97.25 89 LEU A CA 1
ATOM 722 C C . LEU A 1 89 ? -7.175 2.261 22.026 1.00 97.25 89 LEU A C 1
ATOM 724 O O . LEU A 1 89 ? -7.791 1.579 22.850 1.00 97.25 89 LEU A O 1
ATOM 728 N N . PHE A 1 90 ? -7.536 3.506 21.719 1.00 97.56 90 PHE A N 1
ATOM 729 C CA . PHE A 1 90 ? -8.694 4.163 22.313 1.00 97.56 90 PHE A CA 1
ATOM 730 C C . PHE A 1 90 ? -10.000 3.412 22.017 1.00 97.56 90 PHE A C 1
ATOM 732 O O . PHE A 1 90 ? -10.761 3.107 22.938 1.00 97.56 90 PHE A O 1
ATOM 739 N N . LEU A 1 91 ? -10.234 3.040 20.755 1.00 97.25 91 LEU A N 1
ATOM 740 C CA . LEU A 1 91 ? -11.425 2.282 20.360 1.00 97.25 91 LEU A CA 1
ATOM 741 C C . LEU A 1 91 ? -11.486 0.909 21.038 1.00 97.25 91 LEU A C 1
ATOM 743 O O . LEU A 1 91 ? -12.543 0.518 21.531 1.00 97.25 91 LEU A O 1
ATOM 747 N N . LYS A 1 92 ? -10.356 0.198 21.141 1.00 96.88 92 LYS A N 1
ATOM 748 C CA . LYS A 1 92 ? -10.288 -1.074 21.880 1.00 96.88 92 LYS A CA 1
ATOM 749 C C . LYS A 1 92 ? -10.651 -0.897 23.354 1.00 96.88 92 LYS A C 1
ATOM 751 O O . LYS A 1 92 ? -11.366 -1.729 23.911 1.00 96.88 92 LYS A O 1
ATOM 756 N N . LYS A 1 93 ? -10.201 0.192 23.983 1.00 97.00 93 LYS A N 1
ATOM 757 C CA . LYS A 1 93 ? -10.550 0.512 25.373 1.00 97.00 93 LYS A CA 1
ATOM 758 C C . LYS A 1 93 ? -12.050 0.770 25.526 1.00 97.00 93 LYS A C 1
ATOM 760 O O . LYS A 1 93 ? -12.661 0.208 26.429 1.00 97.00 93 LYS A O 1
ATOM 765 N N . GLN A 1 94 ? -12.651 1.555 24.630 1.00 96.69 94 GLN A N 1
ATOM 766 C CA . GLN A 1 94 ? -14.100 1.788 24.632 1.00 96.69 94 GLN A CA 1
ATOM 767 C C . GLN A 1 94 ? -14.891 0.492 24.432 1.00 96.69 94 GLN A C 1
ATOM 769 O O . GLN A 1 94 ? -15.835 0.227 25.171 1.00 96.69 94 GLN A O 1
ATOM 774 N N . GLN A 1 95 ? -14.475 -0.349 23.482 1.00 96.81 95 GLN A N 1
ATOM 775 C CA . GLN A 1 95 ? -15.115 -1.637 23.228 1.00 96.81 95 GLN A CA 1
ATOM 776 C C . GLN A 1 95 ? -15.053 -2.552 24.455 1.00 96.81 95 GLN A C 1
ATOM 778 O O . GLN A 1 95 ? -16.035 -3.224 24.761 1.00 96.81 95 GLN A O 1
ATOM 783 N N . LYS A 1 96 ? -13.919 -2.569 25.167 1.00 97.00 96 LYS A N 1
ATOM 784 C CA . LYS A 1 96 ? -13.778 -3.322 26.415 1.00 97.00 96 LYS A CA 1
ATOM 785 C C . LYS A 1 96 ? -14.741 -2.810 27.487 1.00 97.00 96 LYS A C 1
ATOM 787 O O . LYS A 1 96 ? -15.478 -3.606 28.044 1.00 97.00 96 LYS A O 1
ATOM 792 N N . ILE A 1 97 ? -14.803 -1.494 27.705 1.00 96.75 97 ILE A N 1
ATOM 793 C CA . ILE A 1 97 ? -15.718 -0.892 28.690 1.00 96.75 97 ILE A CA 1
ATOM 794 C C . ILE A 1 97 ? -17.175 -1.256 28.386 1.00 96.75 97 ILE A C 1
ATOM 796 O O . ILE A 1 97 ? -17.903 -1.668 29.282 1.00 96.75 97 ILE A O 1
ATOM 800 N N . LEU A 1 98 ? -17.601 -1.135 27.127 1.00 96.06 98 LEU A N 1
ATOM 801 C CA . LEU A 1 98 ? -18.969 -1.471 26.729 1.00 96.06 98 LEU A CA 1
ATOM 802 C C . LEU A 1 98 ? -19.269 -2.963 26.891 1.00 96.06 98 LEU A C 1
ATOM 804 O O . LEU A 1 98 ? -20.378 -3.319 27.283 1.00 96.06 98 LEU A O 1
ATOM 808 N N . ARG A 1 99 ? -18.289 -3.830 26.615 1.00 95.25 99 ARG A N 1
ATOM 809 C CA . ARG A 1 99 ? -18.416 -5.274 26.830 1.00 95.25 99 ARG A CA 1
ATOM 810 C C . ARG A 1 99 ? -18.571 -5.597 28.312 1.00 95.25 99 ARG A C 1
ATOM 812 O O . ARG A 1 99 ? -19.538 -6.257 28.671 1.00 95.25 99 ARG A O 1
ATOM 819 N N . ASP A 1 100 ? -17.680 -5.078 29.152 1.00 95.12 100 ASP A N 1
ATOM 820 C CA . ASP A 1 100 ? -17.696 -5.302 30.600 1.00 95.12 100 ASP A CA 1
ATOM 821 C C . ASP A 1 100 ? -19.006 -4.770 31.216 1.00 95.12 100 ASP A C 1
ATOM 823 O O . ASP A 1 100 ? -19.634 -5.433 32.042 1.00 95.12 100 ASP A O 1
ATOM 827 N N . TYR A 1 101 ? -19.470 -3.598 30.764 1.00 95.62 101 T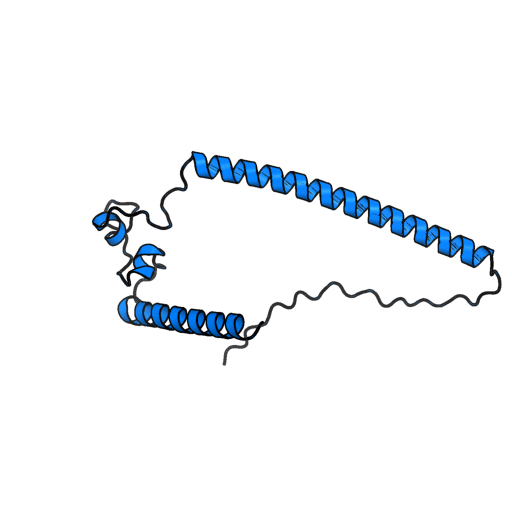YR A N 1
ATOM 828 C CA . TYR A 1 101 ? -20.745 -3.015 31.186 1.00 95.62 101 TYR A CA 1
ATOM 829 C C . TYR A 1 101 ? -21.948 -3.856 30.742 1.00 95.62 101 TYR A C 1
ATOM 831 O O . TYR A 1 101 ? -22.843 -4.126 31.544 1.00 95.62 101 TYR A O 1
ATOM 839 N N . GLY A 1 102 ? -21.958 -4.309 29.486 1.00 94.88 102 GLY A N 1
ATOM 840 C CA . GLY A 1 102 ? -22.990 -5.202 28.967 1.00 94.88 102 GLY A CA 1
ATOM 841 C C . GLY A 1 102 ? -23.057 -6.500 29.768 1.00 94.88 102 GLY A C 1
ATOM 842 O O . GLY A 1 102 ? -24.128 -6.878 30.232 1.00 94.88 102 GLY A O 1
ATOM 843 N N . GLU A 1 103 ? -21.915 -7.145 30.010 1.00 94.06 103 GLU A N 1
ATOM 844 C CA . GLU A 1 103 ? -21.835 -8.353 30.836 1.00 94.06 103 GLU A CA 1
ATOM 845 C C . GLU A 1 103 ? -22.339 -8.126 32.265 1.00 94.06 103 GLU A C 1
ATOM 847 O O . GLU A 1 103 ? -23.030 -8.987 32.811 1.00 94.06 103 GLU A O 1
ATOM 852 N N . ALA A 1 104 ? -22.017 -6.985 32.878 1.00 91.50 104 ALA A N 1
ATOM 853 C CA . ALA A 1 104 ? -22.495 -6.645 34.214 1.00 91.50 104 ALA A CA 1
ATOM 854 C C . ALA A 1 104 ? -24.023 -6.470 34.249 1.00 91.50 104 ALA A C 1
ATOM 856 O O . ALA A 1 104 ? -24.681 -7.027 35.130 1.00 91.50 104 ALA A O 1
ATOM 857 N N . LEU A 1 105 ? -24.599 -5.761 33.270 1.00 93.62 105 LEU A N 1
ATOM 858 C CA . LEU A 1 105 ? -26.051 -5.622 33.135 1.00 93.62 105 LEU A CA 1
ATOM 859 C C . LEU A 1 105 ? -26.733 -6.971 32.890 1.00 93.62 105 LEU A C 1
ATOM 861 O O . LEU A 1 105 ? -27.747 -7.263 33.519 1.00 93.62 105 LEU A O 1
ATOM 865 N N . PHE A 1 106 ? -26.167 -7.814 32.023 1.00 93.12 106 PHE A N 1
ATOM 866 C CA . PHE A 1 106 ? -26.690 -9.157 31.776 1.00 93.12 106 PHE A CA 1
ATOM 867 C C . PHE A 1 106 ? -26.681 -10.012 33.044 1.00 93.12 106 PHE A C 1
ATOM 869 O O . PHE A 1 106 ? -27.686 -10.650 33.350 1.00 93.12 106 PHE A O 1
ATOM 876 N N . ARG A 1 107 ? -25.586 -10.001 33.815 1.00 90.62 107 ARG A N 1
ATOM 877 C CA . ARG A 1 107 ? -25.508 -10.736 35.087 1.00 90.62 107 ARG A CA 1
ATOM 878 C C . ARG A 1 107 ? -26.559 -10.261 36.085 1.00 90.62 107 ARG A C 1
ATOM 880 O O . ARG A 1 107 ? -27.227 -11.104 36.677 1.00 90.62 107 ARG A O 1
ATOM 887 N N . ARG A 1 108 ? -26.727 -8.943 36.231 1.00 89.94 108 ARG A N 1
ATOM 888 C CA . ARG A 1 108 ? -27.732 -8.359 37.127 1.00 89.94 108 ARG A CA 1
ATOM 889 C C . ARG A 1 108 ? -29.151 -8.738 36.705 1.00 89.94 108 ARG A C 1
ATOM 891 O O . ARG A 1 108 ? -29.889 -9.274 37.513 1.00 89.94 108 ARG A O 1
ATOM 898 N N . ASN A 1 109 ? -29.491 -8.582 35.426 1.00 89.50 109 ASN A N 1
ATOM 899 C CA . ASN A 1 109 ? -30.811 -8.958 34.915 1.00 89.50 109 ASN A CA 1
ATOM 900 C C . ASN A 1 109 ? -31.125 -10.448 35.133 1.00 89.50 109 ASN A C 1
ATOM 902 O O . ASN A 1 109 ? -32.260 -10.796 35.442 1.00 89.50 109 ASN A O 1
ATOM 906 N N . ILE A 1 110 ? -30.137 -11.341 34.990 1.00 86.94 110 ILE A N 1
ATOM 907 C CA . ILE A 1 110 ? -30.324 -12.776 35.266 1.00 86.94 110 ILE A CA 1
ATOM 908 C C . ILE A 1 110 ? -30.570 -13.032 36.761 1.00 86.94 110 ILE A C 1
ATOM 910 O O . ILE A 1 110 ? -31.338 -13.933 37.094 1.00 86.94 110 ILE A O 1
ATOM 914 N N . GLN A 1 111 ? -29.915 -12.288 37.656 1.00 86.06 111 GLN A N 1
ATOM 915 C CA . GLN A 1 111 ? -30.158 -12.379 39.099 1.00 86.06 111 GLN A CA 1
ATOM 916 C C . GLN A 1 111 ? -31.563 -11.880 39.445 1.00 86.06 111 GLN A C 1
ATOM 918 O O . GLN A 1 111 ? -32.338 -12.652 40.004 1.00 86.06 111 GLN A O 1
ATOM 923 N N . ASP A 1 112 ? -31.924 -10.676 38.996 1.00 86.62 112 ASP A N 1
ATOM 924 C CA . ASP A 1 112 ? -33.248 -10.078 39.211 1.00 86.62 112 ASP A CA 1
ATOM 925 C C . ASP A 1 112 ? -34.369 -11.000 38.679 1.00 86.62 112 ASP A C 1
ATOM 927 O O . ASP A 1 112 ? -35.389 -11.208 39.335 1.00 86.62 112 ASP A O 1
ATOM 931 N N . PHE A 1 113 ? -34.164 -11.634 37.515 1.00 81.19 113 PHE A N 1
ATOM 932 C CA . PHE A 1 113 ? -35.118 -12.589 36.939 1.00 81.19 113 PHE A CA 1
ATOM 933 C C . PHE A 1 113 ? -35.276 -13.867 37.779 1.00 81.19 113 PHE A C 1
ATOM 935 O O . PHE A 1 113 ? -36.387 -14.374 37.926 1.00 81.19 113 PHE A O 1
ATOM 942 N N . LYS A 1 114 ? -34.179 -14.399 38.335 1.00 81.50 114 LYS A N 1
ATOM 943 C CA . LYS A 1 114 ? -34.217 -15.576 39.221 1.00 81.50 114 LYS A CA 1
ATOM 944 C C . LYS A 1 114 ? -34.897 -15.270 40.551 1.00 81.50 114 LYS A C 1
ATOM 946 O O . LYS A 1 114 ? -35.606 -16.124 41.068 1.00 81.50 114 LYS A O 1
ATOM 951 N N . GLU A 1 115 ? -34.681 -14.076 41.095 1.00 79.19 115 GLU A N 1
ATOM 952 C CA . GLU A 1 115 ? -35.326 -13.629 42.333 1.00 79.19 115 GLU A CA 1
ATOM 953 C C . GLU A 1 115 ? -36.833 -13.414 42.142 1.00 79.19 115 GLU A C 1
ATOM 955 O O . GLU A 1 115 ? -37.621 -13.806 43.000 1.00 79.19 115 GLU A O 1
ATOM 960 N N . ALA A 1 116 ? -37.250 -12.866 40.995 1.00 77.88 116 ALA A N 1
ATOM 961 C CA . ALA A 1 116 ? -38.663 -12.688 40.656 1.00 77.88 116 ALA A CA 1
ATOM 962 C C . ALA A 1 116 ? -39.403 -14.012 40.371 1.00 77.88 116 ALA A C 1
ATOM 964 O O . ALA A 1 116 ? -40.623 -14.084 40.531 1.00 77.88 116 ALA A O 1
ATOM 965 N N . HIS A 1 117 ? -38.682 -15.059 39.955 1.00 73.69 117 HIS A N 1
ATOM 966 C CA . HIS A 1 117 ? -39.247 -16.363 39.602 1.00 73.69 117 HIS A CA 1
ATOM 967 C C . HIS A 1 117 ? -38.456 -17.521 40.240 1.00 73.69 117 HIS A C 1
ATOM 969 O O . HIS A 1 117 ? -37.736 -18.238 39.537 1.00 73.69 117 HIS A O 1
ATOM 975 N N . PRO A 1 118 ? -38.602 -17.752 41.560 1.00 70.94 118 PRO A N 1
ATOM 976 C CA . PRO A 1 118 ? -37.852 -18.787 42.280 1.00 70.94 118 PRO A CA 1
ATOM 977 C C . PRO A 1 118 ? -38.197 -20.217 41.829 1.00 70.94 118 PRO A C 1
ATOM 979 O O . PRO A 1 118 ? -37.345 -21.101 41.907 1.00 70.94 118 PRO A O 1
ATOM 982 N N . ASP A 1 119 ? -39.407 -20.425 41.299 1.00 72.62 119 ASP A N 1
ATOM 983 C CA . ASP A 1 119 ? -39.889 -21.718 40.790 1.00 72.62 119 ASP A CA 1
ATOM 984 C C . ASP A 1 119 ? -39.613 -21.924 39.290 1.00 72.62 119 ASP A C 1
ATOM 986 O O . ASP A 1 119 ? -40.038 -22.924 38.704 1.00 72.62 119 ASP A O 1
ATOM 990 N N . ALA A 1 120 ? -38.917 -20.986 38.632 1.00 62.44 120 ALA A N 1
ATOM 991 C CA . ALA A 1 120 ? -38.555 -21.157 37.233 1.00 62.44 120 ALA A CA 1
ATOM 992 C C . ALA A 1 120 ? -37.649 -22.394 37.084 1.00 62.44 120 ALA A C 1
ATOM 994 O O . ALA A 1 120 ? -36.634 -22.504 37.785 1.00 62.44 120 ALA A O 1
ATOM 995 N N . PRO A 1 121 ? -37.963 -23.327 36.163 1.00 59.78 121 PRO A N 1
ATOM 996 C CA . PRO A 1 121 ? -37.098 -24.468 35.917 1.00 59.78 121 PRO A CA 1
ATOM 997 C C . PRO A 1 121 ? -35.713 -23.943 35.545 1.00 59.78 121 PRO A C 1
ATOM 999 O O . PRO A 1 121 ? -35.593 -23.025 34.730 1.00 59.78 121 PRO A O 1
ATOM 1002 N N . LYS A 1 122 ? -34.663 -24.508 36.156 1.00 59.91 122 LYS A N 1
ATOM 1003 C CA . LYS A 1 122 ? -33.275 -24.204 35.795 1.00 59.91 122 LYS A CA 1
ATOM 1004 C C . LYS A 1 122 ? -33.135 -24.465 34.301 1.00 59.91 122 LYS A C 1
ATOM 1006 O O . LYS A 1 122 ? -33.026 -25.615 33.889 1.00 59.91 122 LYS A O 1
ATOM 1011 N N . ALA A 1 123 ? -33.184 -23.407 33.495 1.00 55.41 123 ALA A N 1
ATOM 1012 C CA . ALA A 1 123 ? -32.906 -23.517 32.082 1.00 55.41 123 ALA A CA 1
ATOM 1013 C C . ALA A 1 123 ? -31.480 -24.053 31.978 1.00 55.41 123 ALA A C 1
ATOM 1015 O O . ALA A 1 123 ? -30.521 -23.386 32.372 1.00 55.41 123 ALA A O 1
ATOM 1016 N N . THR A 1 124 ? -31.354 -25.293 31.516 1.00 51.84 124 THR A N 1
ATOM 1017 C CA . THR A 1 124 ? -30.094 -25.881 31.083 1.00 51.84 124 THR A CA 1
ATOM 1018 C C . THR A 1 124 ? -29.701 -25.134 29.817 1.00 51.84 124 THR A C 1
ATOM 1020 O O . THR A 1 124 ? -29.911 -25.601 28.704 1.00 51.84 124 THR A O 1
ATOM 1023 N N . THR A 1 125 ? -29.216 -23.904 29.965 1.00 52.91 125 THR A N 1
ATOM 1024 C CA . THR A 1 125 ? -28.678 -23.122 28.861 1.00 52.91 125 THR A CA 1
ATOM 1025 C C . THR A 1 125 ? -27.306 -23.699 28.542 1.00 52.91 125 THR A C 1
ATOM 1027 O O . THR A 1 125 ? -26.267 -23.148 28.893 1.00 52.91 125 THR A O 1
ATOM 1030 N N . SER A 1 126 ? -27.299 -24.842 27.857 1.00 48.34 126 SER A N 1
ATOM 1031 C CA . SER A 1 126 ? -26.231 -25.169 26.926 1.00 48.34 126 SER A CA 1
ATOM 1032 C C . SER A 1 126 ? -26.305 -24.128 25.811 1.00 48.34 126 SER A C 1
ATOM 1034 O O . SER A 1 126 ? -26.908 -24.360 24.767 1.00 48.34 126 SER A O 1
ATOM 1036 N N . ILE A 1 127 ? -25.782 -22.930 26.075 1.00 52.59 127 ILE A N 1
ATOM 1037 C CA . ILE A 1 127 ? -25.474 -21.973 25.020 1.00 52.59 127 ILE A CA 1
ATOM 1038 C C . ILE A 1 127 ? -24.355 -22.654 24.226 1.00 52.59 127 ILE A C 1
ATOM 1040 O O . ILE A 1 127 ? -23.292 -22.897 24.806 1.00 52.59 127 ILE A O 1
ATOM 1044 N N . PRO A 1 128 ? -24.573 -23.034 22.954 1.00 53.31 128 PRO A N 1
ATOM 1045 C CA . PRO A 1 128 ? -23.473 -23.502 22.136 1.00 53.31 128 PRO A CA 1
ATOM 1046 C C . PRO A 1 128 ? -22.452 -22.371 22.085 1.00 53.31 128 PRO A C 1
ATOM 1048 O O . PRO A 1 128 ? -22.798 -21.226 21.785 1.00 53.31 128 PRO A O 1
ATOM 1051 N N . ASN A 1 129 ? -21.216 -22.693 22.459 1.00 58.94 129 ASN A N 1
ATOM 1052 C CA . ASN A 1 129 ? -20.080 -21.790 22.349 1.00 58.94 129 ASN A CA 1
ATOM 1053 C C . ASN A 1 129 ? -20.116 -21.179 20.939 1.00 58.94 129 ASN A C 1
ATOM 1055 O O . ASN A 1 129 ? -20.105 -21.955 19.981 1.00 58.94 129 ASN A O 1
ATOM 1059 N N . PRO A 1 130 ? -20.202 -19.846 20.768 1.00 52.34 130 PRO A N 1
ATOM 1060 C CA . PRO A 1 130 ? -20.034 -19.275 19.446 1.00 52.34 130 PRO A CA 1
ATOM 1061 C C . PRO A 1 130 ? -18.616 -19.628 19.010 1.00 52.34 130 PRO A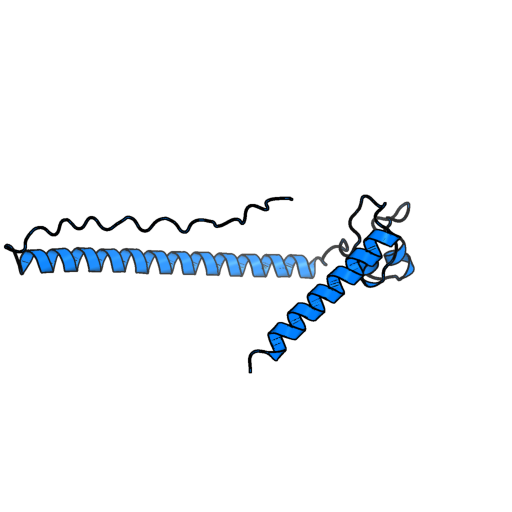 C 1
ATOM 1063 O O . PRO A 1 130 ? -17.642 -19.171 19.614 1.00 52.34 130 PRO A O 1
ATOM 1066 N N . GLU A 1 131 ? -18.515 -20.518 18.024 1.00 56.41 131 GLU A N 1
ATOM 1067 C CA . GLU A 1 131 ? -17.239 -20.914 17.451 1.00 56.41 131 GLU A CA 1
ATOM 1068 C C . GLU A 1 131 ? -16.466 -19.647 17.066 1.00 56.41 131 GLU A C 1
ATOM 1070 O O . GLU A 1 131 ? -17.055 -18.702 16.518 1.00 56.41 131 GLU A O 1
ATOM 1075 N N . PRO A 1 132 ? -15.161 -19.572 17.383 1.00 57.81 132 PRO A N 1
ATOM 1076 C CA . PRO A 1 132 ? -14.344 -18.477 16.893 1.00 57.81 132 PRO A CA 1
ATOM 1077 C C . PRO A 1 132 ? -14.481 -18.438 15.366 1.00 57.81 132 PRO A C 1
ATOM 1079 O O . PRO A 1 132 ? -14.511 -19.504 14.747 1.00 57.81 132 PRO A O 1
ATOM 1082 N N . PRO A 1 133 ? -14.583 -17.249 14.743 1.00 48.16 133 PRO A N 1
ATOM 1083 C CA . PRO A 1 133 ? -14.735 -17.152 13.299 1.00 48.16 133 PRO A CA 1
ATOM 1084 C C . PRO A 1 133 ? -13.626 -17.966 12.636 1.00 48.16 133 PRO A C 1
ATOM 1086 O O . PRO A 1 133 ? -12.442 -17.670 12.819 1.00 48.16 133 PRO A O 1
ATOM 1089 N N . SER A 1 134 ? -14.017 -19.022 11.915 1.00 50.41 134 SER A N 1
ATOM 1090 C CA . SER A 1 134 ? -13.078 -19.854 11.181 1.00 50.41 134 SER A CA 1
ATOM 1091 C C . SER A 1 134 ? -12.352 -18.943 10.202 1.00 50.41 134 SER A C 1
ATOM 1093 O O . SER A 1 134 ? -12.980 -18.342 9.323 1.00 50.41 134 SER A O 1
ATOM 1095 N N . ASN A 1 135 ? -11.039 -18.813 10.363 1.00 54.69 135 ASN A N 1
ATOM 1096 C CA . ASN A 1 135 ? -10.187 -18.215 9.352 1.00 54.69 135 ASN A CA 1
ATOM 1097 C C . ASN A 1 135 ? -10.234 -19.132 8.127 1.00 54.69 135 ASN A C 1
ATOM 1099 O O . ASN A 1 135 ? -9.419 -20.038 7.993 1.00 54.69 135 ASN A O 1
ATOM 1103 N N . GLY A 1 136 ? -11.227 -18.922 7.264 1.00 46.75 136 GLY A N 1
ATOM 1104 C CA . GLY A 1 136 ? -11.308 -19.535 5.949 1.00 46.75 136 GLY A CA 1
ATOM 1105 C C . GLY A 1 136 ? -10.203 -18.959 5.076 1.00 46.75 136 GLY A C 1
ATOM 1106 O O . GLY A 1 136 ? -10.438 -18.044 4.289 1.00 46.75 136 GLY A O 1
ATOM 1107 N N . ALA A 1 137 ? -8.985 -19.459 5.260 1.00 52.16 137 ALA A N 1
ATOM 1108 C CA . ALA A 1 137 ? -7.989 -19.443 4.209 1.00 52.16 137 ALA A CA 1
ATOM 1109 C C . ALA A 1 137 ? -8.490 -20.415 3.127 1.00 52.16 137 ALA A C 1
ATOM 1111 O O . ALA A 1 137 ? -8.753 -21.572 3.452 1.00 52.16 137 ALA A O 1
ATOM 1112 N N . PRO A 1 138 ? -8.692 -19.982 1.873 1.00 54.94 138 PRO A N 1
ATOM 1113 C CA . PRO A 1 138 ? -8.955 -20.927 0.804 1.00 54.94 138 PRO A CA 1
ATOM 1114 C C . PRO A 1 138 ? -7.674 -21.730 0.560 1.00 54.94 138 PRO A C 1
ATOM 1116 O O . PRO A 1 138 ? -6.657 -21.167 0.146 1.00 54.94 138 PRO A O 1
ATOM 1119 N N . GLU A 1 139 ? -7.726 -23.031 0.846 1.00 48.00 139 GLU A N 1
ATOM 1120 C CA . GLU A 1 139 ? -6.766 -23.996 0.321 1.00 48.00 139 GLU A CA 1
ATOM 1121 C C . GLU A 1 139 ? -6.860 -23.962 -1.208 1.00 48.00 139 GLU A C 1
ATOM 1123 O O . GLU A 1 139 ? -7.909 -24.193 -1.808 1.00 48.00 139 GLU A O 1
ATOM 1128 N N . LEU A 1 140 ? -5.754 -23.560 -1.830 1.00 52.66 140 LEU A N 1
ATOM 1129 C CA . LEU A 1 140 ? -5.517 -23.699 -3.257 1.00 52.66 140 LEU A CA 1
ATOM 1130 C C . LEU A 1 140 ? -5.211 -25.175 -3.519 1.00 52.66 140 LEU A C 1
ATOM 1132 O O . LEU A 1 140 ? -4.066 -25.599 -3.368 1.00 52.66 140 LEU A O 1
ATOM 1136 N N . GLU A 1 141 ? -6.226 -25.946 -3.898 1.00 53.47 141 GLU A N 1
ATOM 1137 C CA . GLU A 1 141 ? -6.008 -27.207 -4.604 1.00 53.47 141 GLU A CA 1
ATOM 1138 C C . GLU A 1 141 ? -5.487 -26.877 -6.011 1.00 53.47 141 GLU A C 1
ATOM 1140 O O . GLU A 1 141 ? -6.109 -26.128 -6.771 1.00 53.47 141 GLU A O 1
ATOM 1145 N N . PHE A 1 142 ? -4.282 -27.363 -6.305 1.00 46.91 142 PHE A N 1
ATOM 1146 C CA . PHE A 1 142 ? -3.692 -27.366 -7.637 1.00 46.91 142 PHE A CA 1
ATOM 1147 C C . PHE A 1 142 ? -4.112 -28.662 -8.334 1.00 46.91 142 PHE A C 1
ATOM 1149 O O . PHE A 1 142 ? -3.707 -29.733 -7.881 1.00 46.91 142 PHE A O 1
ATOM 1156 N N . ASP A 1 143 ? -4.858 -28.533 -9.430 1.00 48.84 143 ASP A N 1
ATOM 1157 C CA . ASP A 1 143 ? -4.912 -29.519 -10.518 1.00 48.84 143 ASP A CA 1
ATOM 1158 C C . ASP A 1 143 ? -4.045 -29.030 -11.690 1.00 48.84 143 ASP A C 1
ATOM 1160 O O . ASP A 1 143 ? -4.142 -27.825 -12.040 1.00 48.84 143 ASP A O 1
#

Secondary structure (DSSP, 8-state):
--HHHHHHHHHHHHHHHHHHHHHHHHHTT-SSPPPHHHHHTT----BPTT-SSBHHHHHTT---TTS---HHHHHHHHHHHHHHHHHHHHHHHHHHHHHHHHHHHHHHHHHHHHHH-TTS-----------------------

Organism: NCBI:txid314031

Radius of gyration: 28.87 Å; chains: 1; bounding box: 67×44×66 Å

Foldseek 3Di:
DPPVVVVVVVVVVVVVVVLVVLLCVVAVPDPDDAFPVCSVVSHHFDCDPPDPHTPVCVVVVHDTPPPDDPPVRVVVVVVVVVVVVVVVVVVVVVVVVVVVVVVVVVVVVVVVVCVVCVPPPPPPPPPPDPPDPPPPPPDDDDD